Protein AF-A0A0C2ZK99-F1 (afdb_monomer)

Sequence (126 aa):
MKLIVGLLLASLLYANDFYYEYGQKVEVSQSINKRSKDNSVEYYQKQDGNLVGIKKDEILTQCNVGVDCAKVLAKYDFASISKLSTTIFLVKLTPTQDVFNFSQILYNDSDIAFAHPNFVKERKGR

pLDDT: mean 87.47, std 14.31, range [46.44, 98.31]

Secondary structure (DSSP, 8-state):
--SSTTTSSGGG--PPEEEEETTEEEEEEE-TT---SSTTEEEEEETTS-EEEEEEEEEEEEEPTT--HHHHHTTS--SEEEE-SSSEEEEE--TT--HHHHHHHHHTSTTEEEEEEEE-------

Solvent-accessible surface area (backbone atoms only — not comparable to full-atom values): 7417 Å² total; per-residue (Å²): 142,83,75,72,74,66,66,71,60,62,77,72,66,75,76,64,51,46,41,48,57,97,87,37,82,45,52,32,44,80,37,89,89,51,80,56,95,49,88,59,39,46,34,28,31,35,85,89,65,51,77,47,38,30,34,56,44,30,33,38,35,26,39,36,92,93,52,65,49,68,68,60,56,65,76,50,89,54,70,42,78,44,79,77,51,99,55,36,32,41,36,28,49,37,98,88,52,54,42,42,63,51,18,45,57,45,41,68,35,89,60,31,68,42,21,25,57,32,66,58,79,79,79,79,79,129

Structure (mmCIF, N/CA/C/O backbone):
data_AF-A0A0C2ZK99-F1
#
_entry.id   AF-A0A0C2ZK99-F1
#
loop_
_atom_site.group_PDB
_atom_site.id
_atom_site.type_symbol
_atom_site.label_atom_id
_atom_site.label_alt_id
_atom_site.label_comp_id
_atom_site.label_asym_id
_atom_site.label_entity_id
_atom_site.label_seq_id
_atom_site.pdbx_PDB_ins_code
_atom_site.Cartn_x
_atom_site.Cartn_y
_atom_site.Cartn_z
_atom_site.occupancy
_atom_site.B_iso_or_equiv
_atom_site.auth_seq_id
_atom_site.auth_comp_id
_atom_site.auth_asym_id
_atom_site.auth_atom_id
_atom_site.pdbx_PDB_model_num
ATOM 1 N N . MET A 1 1 ? -41.508 21.422 -11.467 1.00 47.47 1 MET A N 1
ATOM 2 C CA . MET A 1 1 ? -41.112 20.267 -10.622 1.00 47.47 1 MET A CA 1
ATOM 3 C C . MET A 1 1 ? -40.113 19.337 -11.336 1.00 47.47 1 MET A C 1
ATOM 5 O O . MET A 1 1 ? -40.375 18.153 -11.468 1.00 47.47 1 MET A O 1
ATOM 9 N N . LYS A 1 2 ? -38.959 19.833 -11.815 1.00 52.41 2 LYS A N 1
ATOM 10 C CA . LYS A 1 2 ? -37.924 18.982 -12.459 1.00 52.41 2 LYS A CA 1
ATOM 11 C C . LYS A 1 2 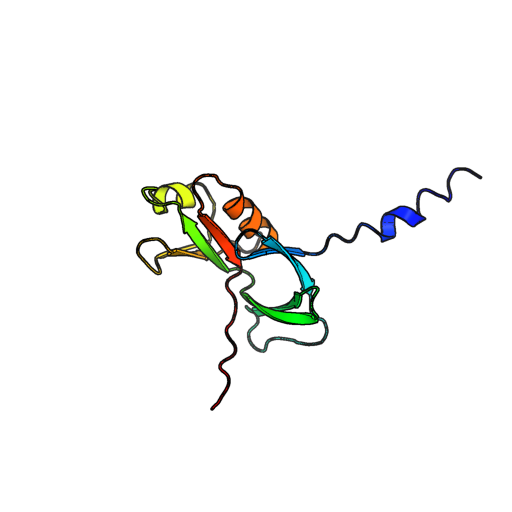? -36.519 19.101 -11.839 1.00 52.41 2 LYS A C 1
ATOM 13 O O . LYS A 1 2 ? -35.607 18.433 -12.294 1.00 52.41 2 LYS A O 1
ATOM 18 N N . LEU A 1 3 ? -36.352 19.901 -10.781 1.00 52.47 3 LEU A N 1
ATOM 19 C CA . LEU A 1 3 ? -35.047 20.198 -10.163 1.00 52.47 3 LEU A CA 1
ATOM 20 C C . LEU A 1 3 ? -34.805 19.512 -8.806 1.00 52.47 3 LEU A C 1
ATOM 22 O O . LEU A 1 3 ? -33.702 19.581 -8.285 1.00 52.47 3 LEU A O 1
ATOM 26 N N . ILE A 1 4 ? -35.802 18.821 -8.242 1.00 57.34 4 ILE A N 1
ATOM 27 C CA . ILE A 1 4 ? -35.704 18.229 -6.891 1.00 57.34 4 ILE A CA 1
ATOM 28 C C . ILE A 1 4 ? -35.147 16.790 -6.926 1.00 57.34 4 ILE A C 1
ATOM 30 O O . ILE A 1 4 ? -34.566 16.327 -5.951 1.00 57.34 4 ILE A O 1
ATOM 34 N N . VAL A 1 5 ? -35.236 16.094 -8.066 1.00 57.09 5 VAL A N 1
ATOM 35 C CA . VAL A 1 5 ? -34.796 14.687 -8.192 1.00 57.09 5 VAL A CA 1
ATOM 36 C C . VAL A 1 5 ? -33.265 14.546 -8.282 1.00 57.09 5 VAL A C 1
ATOM 38 O O . VAL A 1 5 ? -32.731 13.496 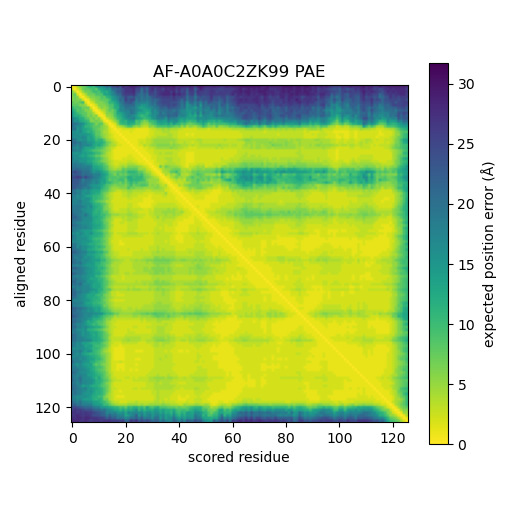-7.945 1.00 57.09 5 VAL A O 1
ATOM 41 N N . GLY A 1 6 ? -32.533 15.602 -8.660 1.00 55.16 6 GLY A N 1
ATOM 42 C CA . GLY A 1 6 ? -31.067 15.554 -8.772 1.00 55.16 6 GLY A CA 1
ATOM 43 C C . GLY A 1 6 ? -30.318 15.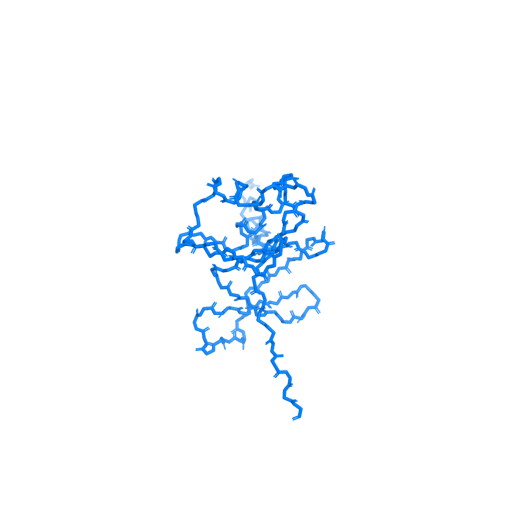557 -7.433 1.00 55.16 6 GLY A C 1
ATOM 44 O O . GLY A 1 6 ? -29.220 15.018 -7.352 1.00 55.16 6 GLY A O 1
ATOM 45 N N . LEU A 1 7 ? -30.902 16.120 -6.368 1.00 56.41 7 LEU A N 1
ATOM 46 C CA . LEU A 1 7 ? -30.203 16.310 -5.088 1.00 56.41 7 LEU A CA 1
ATOM 47 C C . LEU A 1 7 ? -30.195 15.047 -4.202 1.00 56.41 7 LEU A C 1
ATOM 49 O O . LEU A 1 7 ? -29.321 14.898 -3.355 1.00 56.41 7 LEU A O 1
ATOM 53 N N . LEU A 1 8 ? -31.135 14.119 -4.417 1.00 58.53 8 LEU A N 1
ATOM 54 C CA . LEU A 1 8 ? -31.273 12.878 -3.635 1.00 58.53 8 LEU A CA 1
ATOM 55 C C . LEU A 1 8 ? -30.327 11.748 -4.079 1.00 58.53 8 LEU A C 1
ATOM 57 O O . LEU A 1 8 ? -30.140 10.793 -3.336 1.00 58.53 8 LEU A O 1
ATOM 61 N N . LEU A 1 9 ? -29.719 11.849 -5.265 1.00 58.62 9 LEU A N 1
ATOM 62 C CA . LEU A 1 9 ? -28.754 10.862 -5.772 1.00 58.62 9 LEU A CA 1
ATOM 63 C C . LEU A 1 9 ? -27.314 11.133 -5.306 1.00 58.62 9 LEU A C 1
ATOM 65 O O . LEU A 1 9 ? -26.487 10.226 -5.323 1.00 58.62 9 LEU A O 1
ATOM 69 N N . ALA A 1 10 ? -27.009 12.356 -4.863 1.00 59.38 10 ALA A N 1
ATOM 70 C CA . ALA A 1 10 ? -25.659 12.734 -4.441 1.00 59.38 10 ALA A CA 1
ATOM 71 C C . ALA A 1 10 ? -25.241 12.094 -3.104 1.00 59.38 10 ALA A C 1
ATOM 73 O O . ALA A 1 10 ? -24.056 11.864 -2.880 1.00 59.38 10 ALA A O 1
ATOM 74 N N . SER A 1 11 ? -26.195 11.759 -2.230 1.00 56.03 11 SER A N 1
ATOM 75 C CA . SER A 1 11 ? -25.917 11.149 -0.922 1.00 56.03 11 SER A CA 1
ATOM 76 C C . SER A 1 11 ? -25.532 9.667 -0.990 1.00 56.03 11 SER A C 1
ATOM 78 O O . SER A 1 11 ? -25.069 9.123 0.007 1.00 56.03 11 SER A O 1
ATOM 80 N N . LEU A 1 12 ? -25.689 9.013 -2.147 1.00 56.28 12 LEU A N 1
ATOM 81 C CA . LEU A 1 12 ? -25.288 7.616 -2.364 1.00 56.28 12 LEU A CA 1
ATOM 82 C C . LEU A 1 12 ? -23.869 7.473 -2.938 1.00 56.28 12 LEU A C 1
ATOM 84 O O . LEU A 1 12 ? -23.403 6.356 -3.129 1.00 56.28 12 LEU A O 1
ATOM 88 N N . LEU A 1 13 ? -23.170 8.580 -3.210 1.00 55.44 13 LEU A N 1
ATOM 89 C CA . LEU A 1 13 ? -21.837 8.575 -3.825 1.00 55.44 13 LEU A CA 1
ATOM 90 C C . LEU A 1 13 ? -20.680 8.519 -2.815 1.00 55.44 13 LEU A C 1
ATOM 92 O O . LEU A 1 13 ? -19.545 8.824 -3.179 1.00 55.44 13 LEU A O 1
ATOM 96 N N . TYR A 1 14 ? -20.924 8.132 -1.560 1.00 59.22 14 TYR A N 1
ATOM 97 C CA . TYR A 1 14 ? -19.823 7.874 -0.631 1.00 59.22 14 TYR A CA 1
ATOM 98 C C . TYR A 1 14 ? -19.087 6.606 -1.068 1.00 59.22 14 TYR A C 1
ATOM 100 O O . TYR A 1 14 ? -19.502 5.488 -0.769 1.00 59.22 14 TYR A O 1
ATOM 108 N N . ALA A 1 15 ? -18.010 6.797 -1.827 1.00 68.12 15 ALA A N 1
ATOM 109 C CA . ALA A 1 15 ? -17.086 5.733 -2.165 1.00 68.12 15 ALA A CA 1
ATOM 110 C C . ALA A 1 15 ? -16.379 5.294 -0.880 1.00 68.12 15 ALA A C 1
ATOM 112 O O . ALA A 1 15 ? -15.695 6.091 -0.240 1.00 68.12 15 ALA A O 1
ATOM 113 N N . ASN A 1 16 ? -16.578 4.035 -0.497 1.00 83.81 16 ASN A N 1
ATOM 114 C CA . ASN A 1 16 ? -15.766 3.418 0.540 1.00 83.81 16 ASN A CA 1
ATOM 115 C C . ASN A 1 16 ? -14.331 3.269 0.028 1.00 83.81 16 ASN A C 1
ATOM 117 O O . ASN A 1 16 ? -14.115 2.969 -1.153 1.00 83.81 16 ASN A O 1
ATOM 121 N N . ASP A 1 17 ? -13.370 3.410 0.934 1.00 94.12 17 ASP A N 1
ATOM 122 C CA . ASP A 1 17 ? -11.994 3.029 0.659 1.00 94.12 17 ASP A CA 1
ATOM 123 C C . ASP A 1 17 ? -11.919 1.527 0.373 1.00 94.12 17 ASP A C 1
ATOM 125 O O . ASP A 1 17 ? -12.746 0.732 0.833 1.00 94.12 17 ASP A O 1
ATOM 129 N N . PHE A 1 18 ? -10.934 1.107 -0.417 1.00 95.50 18 PHE A N 1
ATOM 130 C CA . PHE A 1 18 ? -10.753 -0.307 -0.718 1.00 95.50 18 PHE A CA 1
ATOM 131 C C . PHE A 1 18 ? -9.319 -0.653 -1.096 1.00 95.50 18 PHE A C 1
ATOM 133 O O . PHE A 1 18 ? -8.529 0.188 -1.529 1.00 95.50 18 PHE A O 1
ATOM 140 N N . TYR A 1 19 ? -9.011 -1.937 -0.968 1.00 95.62 19 TYR A N 1
ATOM 141 C CA . TYR A 1 19 ? -7.766 -2.549 -1.418 1.00 95.62 19 TYR A CA 1
ATOM 142 C C . TYR A 1 19 ? -8.050 -3.932 -2.020 1.00 95.62 19 TYR A C 1
ATOM 144 O O . TYR A 1 19 ? -9.191 -4.398 -1.997 1.00 95.62 19 TYR A O 1
ATOM 152 N N . TYR A 1 20 ? -7.025 -4.593 -2.560 1.00 94.75 20 TYR A N 1
ATOM 153 C CA . TYR A 1 20 ? -7.141 -5.961 -3.064 1.00 94.75 20 TYR A CA 1
ATOM 154 C C . TYR A 1 20 ? -6.478 -6.963 -2.118 1.00 94.75 20 TYR A C 1
ATOM 156 O O . TYR A 1 20 ? -5.311 -6.823 -1.756 1.00 94.75 20 TYR A O 1
ATOM 164 N N . GLU A 1 21 ? -7.217 -8.002 -1.738 1.00 90.19 21 GLU A N 1
ATOM 165 C CA . GLU A 1 21 ? -6.733 -9.129 -0.942 1.00 90.19 21 GLU A CA 1
ATOM 166 C C . GLU A 1 21 ? -6.937 -10.409 -1.751 1.00 90.19 21 GLU A C 1
ATOM 168 O O . GLU A 1 21 ? -8.063 -10.734 -2.120 1.00 90.19 21 GLU A O 1
ATOM 173 N N . TYR A 1 22 ? -5.856 -11.123 -2.079 1.00 89.06 22 TYR A N 1
ATOM 174 C CA . TYR A 1 22 ? -5.920 -12.342 -2.905 1.00 89.06 22 TYR A CA 1
ATOM 175 C C . TYR A 1 22 ? -6.704 -12.157 -4.222 1.00 89.06 22 TYR A C 1
ATOM 177 O O . TYR A 1 22 ? -7.476 -13.023 -4.631 1.00 89.06 22 TYR A O 1
ATOM 185 N N . GLY A 1 23 ? -6.531 -10.999 -4.869 1.00 89.50 23 GLY A N 1
ATOM 186 C CA . GLY A 1 23 ? -7.213 -10.642 -6.117 1.00 89.50 23 GLY A CA 1
ATOM 187 C C . GLY A 1 23 ? -8.667 -10.185 -5.958 1.00 89.50 23 GLY A C 1
ATOM 188 O O . GLY A 1 23 ? -9.314 -9.854 -6.948 1.00 89.50 23 GLY A O 1
ATOM 189 N N . GLN A 1 24 ? -9.193 -10.138 -4.733 1.00 93.38 24 GLN A N 1
ATOM 190 C CA . GLN A 1 24 ? -10.560 -9.705 -4.454 1.00 93.38 24 GLN A CA 1
ATOM 191 C C . GLN A 1 24 ? -10.573 -8.287 -3.896 1.00 93.38 24 GLN A C 1
ATOM 193 O O . GLN A 1 24 ? -9.790 -7.957 -3.006 1.00 93.38 24 GLN A O 1
ATOM 198 N N . LYS A 1 25 ? -11.482 -7.450 -4.404 1.00 94.88 25 LYS A N 1
ATOM 199 C CA . LYS A 1 25 ? -11.718 -6.110 -3.864 1.00 94.88 25 LYS A CA 1
ATOM 200 C C . LYS A 1 25 ? -12.321 -6.232 -2.462 1.00 94.88 25 LYS A C 1
ATOM 202 O O . LYS A 1 25 ? -13.376 -6.839 -2.298 1.00 94.88 25 LYS A O 1
ATOM 207 N N . VAL A 1 26 ? -11.677 -5.616 -1.478 1.00 94.50 26 VAL A N 1
ATOM 208 C CA . VAL A 1 26 ? -12.153 -5.524 -0.096 1.00 94.50 26 VAL A CA 1
ATOM 209 C C . VAL A 1 26 ? -12.464 -4.069 0.205 1.00 94.50 26 VAL A C 1
ATOM 211 O O . VAL A 1 26 ? -11.557 -3.244 0.308 1.00 94.50 26 VAL A O 1
ATOM 214 N N . GLU A 1 27 ? -13.750 -3.754 0.337 1.00 95.25 27 GLU A N 1
ATOM 215 C CA . GLU A 1 27 ? -14.187 -2.427 0.771 1.00 95.25 27 GLU A CA 1
ATOM 216 C C . GLU A 1 27 ? -14.099 -2.298 2.285 1.00 95.25 27 GLU A C 1
ATOM 218 O O . GLU A 1 27 ? -14.405 -3.232 3.038 1.00 95.25 27 GLU A O 1
ATOM 223 N N . VAL A 1 28 ? -13.695 -1.112 2.715 1.00 94.00 28 VAL A N 1
ATOM 224 C CA . VAL A 1 28 ? -13.498 -0.776 4.108 1.00 94.00 28 VAL A CA 1
ATOM 225 C C . VAL A 1 28 ? -14.018 0.619 4.420 1.00 94.00 28 VAL A C 1
ATOM 227 O O . VAL A 1 28 ? -14.027 1.514 3.581 1.00 94.00 28 VAL A O 1
ATOM 230 N N . SER A 1 29 ? -14.438 0.809 5.664 1.00 93.19 29 SER A N 1
ATOM 231 C CA . SER A 1 29 ? -14.821 2.114 6.194 1.00 93.19 29 SER A CA 1
ATOM 232 C C . SER A 1 29 ? -14.040 2.411 7.465 1.00 93.19 29 SER A C 1
ATOM 234 O O . SER A 1 29 ? -13.733 1.510 8.253 1.00 93.19 29 SER A O 1
ATOM 236 N N . GLN A 1 30 ? -13.664 3.674 7.662 1.00 90.31 30 GLN A N 1
ATOM 237 C CA . GLN A 1 30 ? -12.884 4.061 8.831 1.00 90.31 30 GLN A CA 1
ATOM 238 C C . GLN A 1 30 ? -13.671 3.767 10.116 1.00 90.31 30 GLN A C 1
ATOM 240 O O . GLN A 1 30 ? -14.825 4.169 10.278 1.00 90.31 30 GLN A O 1
ATOM 245 N N . SER A 1 31 ? -13.045 3.061 11.056 1.00 87.50 31 SER A N 1
ATOM 246 C CA . SER A 1 31 ? -13.693 2.695 12.309 1.00 87.50 31 SER A CA 1
ATOM 247 C C . SER A 1 31 ? -13.676 3.866 13.286 1.00 87.50 31 SER A C 1
ATOM 249 O O . SER A 1 31 ? -12.642 4.221 13.848 1.00 87.50 31 SER A O 1
ATOM 251 N N . ILE A 1 32 ? -14.851 4.423 13.567 1.00 82.62 32 ILE A N 1
ATOM 252 C CA . ILE A 1 32 ? -15.020 5.474 14.582 1.00 82.62 32 ILE A CA 1
ATOM 253 C C . ILE A 1 32 ? -14.805 4.968 16.019 1.00 82.62 32 ILE A C 1
ATOM 255 O O . ILE A 1 32 ? -14.471 5.748 16.911 1.00 82.62 32 ILE A O 1
ATOM 259 N N . ASN A 1 33 ? -14.966 3.661 16.243 1.00 79.12 33 ASN A N 1
ATOM 260 C CA . ASN A 1 33 ? -15.018 3.062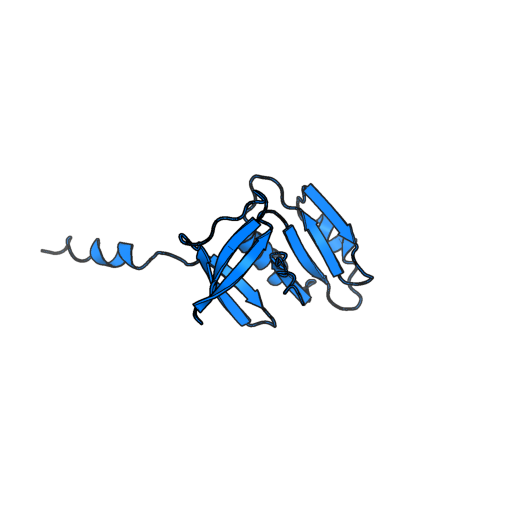 17.579 1.00 79.12 33 ASN A CA 1
ATOM 261 C C . ASN A 1 33 ? -13.656 2.587 18.099 1.00 79.12 33 ASN A C 1
ATOM 263 O O . ASN A 1 33 ? -13.534 2.276 19.284 1.00 79.12 33 ASN A O 1
ATOM 267 N N . LYS A 1 34 ? -12.622 2.527 17.249 1.00 80.75 34 LYS A N 1
ATOM 268 C CA . LYS A 1 34 ? -11.280 2.115 17.667 1.00 80.75 34 LYS A CA 1
ATOM 269 C C . LYS A 1 34 ? -10.231 3.107 17.206 1.00 80.75 34 LYS A C 1
ATOM 271 O O . LYS A 1 34 ? -9.981 3.276 16.019 1.00 80.75 34 LYS A O 1
ATOM 276 N N . ARG A 1 35 ? -9.557 3.714 18.180 1.00 76.50 35 ARG A N 1
ATOM 277 C CA . ARG A 1 35 ? -8.392 4.566 17.947 1.00 76.50 35 ARG A CA 1
ATOM 278 C C . ARG A 1 35 ? -7.129 3.809 18.316 1.00 76.50 35 ARG A C 1
ATOM 280 O O . ARG A 1 35 ? -7.073 3.143 19.350 1.00 76.50 35 ARG A O 1
ATOM 287 N N . SER A 1 36 ? -6.118 3.910 17.465 1.00 81.31 36 SER A N 1
ATOM 288 C CA . SER A 1 36 ? -4.793 3.404 17.789 1.00 81.31 36 SER A CA 1
ATOM 289 C C . SER A 1 36 ? -4.111 4.304 18.820 1.00 81.31 36 SER A C 1
ATOM 291 O O . SER A 1 36 ? -4.307 5.517 18.815 1.00 81.31 36 SER A O 1
ATOM 293 N N . LYS A 1 37 ? -3.284 3.713 19.691 1.00 82.12 37 LYS A N 1
ATOM 294 C CA . LYS A 1 37 ? -2.309 4.467 20.502 1.00 82.12 37 LYS A CA 1
ATOM 295 C C . LYS A 1 37 ? -1.103 4.915 19.669 1.00 82.12 37 LYS A C 1
ATOM 297 O O . LYS A 1 37 ? -0.418 5.859 20.036 1.00 82.12 37 LYS A O 1
ATOM 302 N N . ASP A 1 38 ? -0.843 4.204 18.576 1.00 84.62 38 ASP A N 1
ATOM 303 C CA . ASP A 1 38 ? 0.171 4.522 17.579 1.00 84.62 38 ASP A CA 1
ATOM 304 C C . ASP A 1 38 ? -0.480 5.331 16.450 1.00 84.62 38 ASP A C 1
ATOM 306 O O . ASP A 1 38 ? -1.305 4.799 15.704 1.00 84.62 38 ASP A O 1
ATOM 310 N N . ASN A 1 39 ? -0.089 6.600 16.317 1.00 85.88 39 ASN A N 1
ATOM 311 C CA . ASN A 1 39 ? -0.625 7.527 15.318 1.00 85.88 39 ASN A CA 1
ATOM 312 C C . ASN A 1 39 ? -0.325 7.126 13.868 1.00 85.88 39 ASN A C 1
ATOM 314 O O . ASN A 1 39 ? -0.924 7.701 12.963 1.00 85.88 39 ASN A O 1
ATOM 318 N N . SER A 1 40 ? 0.572 6.165 13.633 1.00 90.38 40 SER A N 1
ATOM 319 C CA . SER A 1 40 ? 0.819 5.610 12.298 1.00 90.38 40 SER A CA 1
ATOM 320 C C . SER A 1 40 ? -0.190 4.533 11.896 1.00 90.38 40 SER A C 1
ATOM 322 O O . SER A 1 40 ? -0.136 4.053 10.770 1.00 90.38 40 SER A O 1
ATOM 324 N N . VAL A 1 41 ? -1.114 4.151 12.786 1.00 93.06 41 VAL A N 1
ATOM 325 C CA . VAL A 1 41 ? -2.103 3.097 12.538 1.00 93.06 41 VAL A CA 1
ATOM 326 C C . VAL A 1 41 ? -3.515 3.662 12.578 1.00 93.06 41 VAL A C 1
ATOM 328 O O . VAL A 1 41 ? -3.901 4.356 13.520 1.00 93.06 41 VAL A O 1
ATOM 331 N N . GLU A 1 42 ? -4.312 3.290 11.588 1.00 93.19 42 GLU A N 1
ATOM 332 C CA . GLU A 1 42 ? -5.756 3.499 11.561 1.00 93.19 42 GLU A CA 1
ATOM 333 C C . GLU A 1 42 ? -6.492 2.168 11.516 1.00 93.19 42 GLU A C 1
ATOM 335 O O . GLU A 1 42 ? -5.992 1.178 10.984 1.00 93.19 42 GLU A O 1
ATOM 340 N N . TYR A 1 43 ? -7.684 2.144 12.106 1.00 93.62 43 TYR A N 1
ATOM 341 C CA . TYR A 1 43 ? -8.540 0.971 12.088 1.00 93.62 43 TYR A CA 1
ATOM 342 C C . TYR A 1 43 ? -9.694 1.184 11.131 1.00 93.62 43 TYR A C 1
ATOM 344 O O . TYR A 1 43 ? -10.345 2.227 11.140 1.00 93.62 43 TYR A O 1
ATOM 352 N N . TYR A 1 44 ? -9.969 0.143 10.366 1.00 93.31 44 TYR A N 1
ATOM 353 C CA . TYR A 1 44 ? -11.027 0.096 9.383 1.00 93.31 44 TYR A CA 1
ATOM 354 C C . TYR A 1 44 ? -11.890 -1.137 9.622 1.00 93.31 44 TYR A C 1
ATOM 356 O O . TYR A 1 44 ? -11.412 -2.156 10.125 1.00 93.31 44 TYR A O 1
ATOM 364 N N . GLN A 1 45 ? -13.167 -1.043 9.278 1.00 93.19 45 GLN A N 1
ATOM 365 C CA . GLN A 1 45 ? -14.101 -2.155 9.316 1.00 93.19 45 GLN A CA 1
ATOM 366 C C . GLN A 1 45 ? -14.357 -2.652 7.894 1.00 93.19 45 GLN A C 1
ATOM 368 O O . GLN A 1 45 ? -14.675 -1.865 7.004 1.00 93.19 45 GLN A O 1
ATOM 373 N N . LYS A 1 46 ? -14.192 -3.958 7.688 1.00 92.00 46 LYS A N 1
ATOM 374 C CA . LYS A 1 46 ? -14.547 -4.659 6.452 1.00 92.00 46 LYS A CA 1
ATOM 375 C C . LYS A 1 46 ? -16.064 -4.847 6.361 1.00 92.00 46 LYS A C 1
ATOM 377 O O . LYS A 1 46 ? -16.769 -4.786 7.370 1.00 92.00 46 LYS A O 1
ATOM 382 N N . GLN A 1 47 ? -16.560 -5.153 5.162 1.00 89.50 47 GLN A N 1
ATOM 383 C CA . GLN A 1 47 ? -17.984 -5.442 4.928 1.00 89.50 47 GLN A CA 1
ATOM 384 C C . GLN A 1 47 ? -18.530 -6.616 5.763 1.00 89.50 47 GLN A C 1
ATOM 386 O O . GLN A 1 47 ? -19.698 -6.610 6.138 1.00 89.50 47 GLN A O 1
ATOM 391 N N . ASP A 1 48 ? -17.694 -7.602 6.093 1.00 88.38 48 ASP A N 1
ATOM 392 C CA . ASP A 1 48 ? -18.052 -8.741 6.953 1.00 88.38 48 ASP A CA 1
ATOM 393 C C . ASP A 1 48 ? -18.087 -8.388 8.457 1.00 88.38 48 ASP A C 1
ATOM 395 O O . ASP A 1 48 ? -18.330 -9.248 9.304 1.00 88.38 48 ASP A O 1
ATOM 399 N N . GLY A 1 49 ? -17.835 -7.122 8.800 1.00 87.69 49 GLY A N 1
ATOM 400 C CA . GLY A 1 49 ? -17.784 -6.613 10.164 1.00 87.69 49 GLY A CA 1
ATOM 401 C C . GLY A 1 49 ? -16.426 -6.780 10.848 1.00 87.69 49 GLY A C 1
ATOM 402 O O . GLY A 1 49 ? -16.244 -6.221 11.934 1.00 87.69 49 GLY A O 1
ATOM 403 N N . ASN A 1 50 ? -15.462 -7.479 10.236 1.00 89.94 50 ASN A N 1
ATOM 404 C CA . ASN A 1 50 ? -14.135 -7.670 10.810 1.00 89.94 50 ASN A CA 1
ATOM 405 C C . ASN A 1 50 ? -13.339 -6.365 10.826 1.00 89.94 50 ASN A C 1
ATOM 407 O O . ASN A 1 50 ? -13.366 -5.568 9.889 1.00 89.94 50 ASN A O 1
ATOM 411 N N . LEU A 1 51 ? -12.581 -6.169 11.901 1.00 91.25 51 LEU A N 1
ATOM 412 C CA . LEU A 1 51 ? -11.742 -4.995 12.068 1.00 91.25 51 LEU A CA 1
ATOM 413 C C . LEU A 1 51 ? -10.314 -5.269 11.595 1.00 91.25 51 LEU A C 1
ATOM 415 O O . LEU A 1 51 ? -9.720 -6.285 11.955 1.00 91.25 51 LEU A O 1
ATOM 419 N N . VAL A 1 52 ? -9.741 -4.328 10.853 1.00 91.50 52 VAL A N 1
ATOM 420 C CA . VAL A 1 52 ? -8.365 -4.389 10.363 1.00 91.50 52 VAL A CA 1
ATOM 421 C C . VAL A 1 52 ? -7.610 -3.118 10.742 1.00 91.50 52 VAL A C 1
ATOM 423 O O . VAL A 1 52 ? -8.119 -2.012 10.588 1.00 91.50 52 VAL A O 1
ATOM 426 N N . GLY A 1 53 ? -6.403 -3.275 11.288 1.00 93.62 53 GLY A N 1
ATOM 427 C CA . GLY A 1 53 ? -5.480 -2.168 11.534 1.00 93.62 53 GLY A CA 1
ATOM 428 C C . GLY A 1 53 ? -4.511 -2.025 10.367 1.00 93.62 53 GLY A C 1
ATOM 429 O O . GLY A 1 53 ? -3.932 -3.021 9.938 1.00 93.62 53 GLY A O 1
ATOM 430 N N . ILE A 1 54 ? -4.323 -0.809 9.869 1.00 94.88 54 ILE A N 1
ATOM 431 C CA . ILE A 1 54 ? -3.501 -0.493 8.697 1.00 94.88 54 ILE A CA 1
ATOM 432 C C . ILE A 1 54 ? -2.498 0.600 9.060 1.00 94.88 54 ILE A C 1
ATOM 434 O O . ILE A 1 54 ? -2.856 1.575 9.722 1.00 94.88 54 ILE A O 1
ATOM 438 N N . LYS A 1 55 ? -1.247 0.450 8.614 1.00 95.75 55 LYS A N 1
ATOM 439 C CA . LYS A 1 55 ? -0.261 1.535 8.621 1.00 95.75 55 LYS A CA 1
ATOM 440 C C . LYS A 1 55 ? -0.606 2.556 7.536 1.00 95.75 55 LYS A C 1
ATOM 442 O O . LYS A 1 55 ? -0.731 2.194 6.370 1.00 95.75 55 LYS A O 1
ATOM 447 N N . LYS A 1 56 ? -0.766 3.821 7.930 1.00 94.12 56 LYS A N 1
ATOM 448 C CA . LYS A 1 56 ? -1.283 4.904 7.070 1.00 94.12 56 LYS A CA 1
ATOM 449 C C . LYS A 1 56 ? -0.419 5.206 5.852 1.00 94.12 56 LYS A C 1
ATOM 451 O O . LYS A 1 56 ? -0.914 5.769 4.889 1.00 94.12 56 LYS A O 1
ATOM 456 N N . ASP A 1 57 ? 0.867 4.899 5.930 1.00 97.00 57 ASP A N 1
ATOM 457 C CA . ASP A 1 57 ? 1.878 5.296 4.958 1.00 97.00 57 ASP A CA 1
ATOM 458 C C . ASP A 1 57 ? 2.692 4.105 4.444 1.00 97.00 57 ASP A C 1
ATOM 460 O O . ASP A 1 57 ? 3.757 4.300 3.870 1.00 97.00 57 ASP A O 1
ATOM 464 N N . GLU A 1 58 ? 2.224 2.869 4.630 1.00 98.06 58 GLU A N 1
ATOM 465 C CA . GLU A 1 58 ? 2.982 1.677 4.249 1.00 98.06 58 GLU A CA 1
ATOM 466 C C . GLU A 1 58 ? 2.157 0.710 3.400 1.00 98.06 58 GLU A C 1
ATOM 468 O O . GLU A 1 58 ? 1.037 0.333 3.754 1.00 98.06 58 GLU A O 1
ATOM 473 N N . ILE A 1 59 ? 2.759 0.242 2.307 1.00 98.25 59 ILE A N 1
ATOM 474 C CA . ILE A 1 59 ? 2.194 -0.777 1.418 1.00 98.25 59 ILE A CA 1
ATOM 475 C C . ILE A 1 59 ? 3.165 -1.949 1.333 1.00 98.25 59 ILE A C 1
ATOM 477 O O . ILE A 1 59 ? 4.367 -1.776 1.121 1.00 98.25 59 ILE A O 1
ATOM 481 N N . LEU A 1 60 ? 2.623 -3.157 1.459 1.00 97.44 60 LEU A N 1
ATOM 482 C CA . LEU A 1 60 ? 3.322 -4.381 1.099 1.00 97.44 60 LEU A CA 1
ATOM 483 C C . LEU A 1 60 ? 3.031 -4.705 -0.357 1.00 97.44 60 LEU A C 1
ATOM 485 O O . LEU A 1 60 ? 1.874 -4.762 -0.771 1.00 97.44 60 LEU A O 1
ATOM 489 N N . THR A 1 61 ? 4.092 -4.927 -1.121 1.00 97.56 61 THR A N 1
ATOM 490 C CA . THR A 1 61 ? 4.002 -5.212 -2.549 1.00 97.56 61 THR A CA 1
ATOM 491 C C . THR A 1 61 ? 4.957 -6.323 -2.952 1.00 97.56 61 THR A C 1
ATOM 493 O O . THR A 1 61 ? 6.025 -6.503 -2.357 1.00 97.56 61 THR A O 1
ATOM 496 N N . GLN A 1 62 ? 4.564 -7.078 -3.968 1.00 96.81 62 GLN A N 1
ATOM 497 C CA . GLN A 1 62 ? 5.387 -8.099 -4.591 1.00 96.81 62 GLN A CA 1
ATOM 498 C C . GLN A 1 62 ? 5.284 -7.984 -6.103 1.00 96.81 62 GLN A C 1
ATOM 500 O O . GLN A 1 62 ? 4.185 -7.924 -6.644 1.00 96.81 62 GLN A O 1
ATOM 505 N N . CYS A 1 63 ? 6.425 -8.037 -6.783 1.00 95.44 63 CYS A N 1
ATOM 506 C CA . CYS A 1 63 ? 6.465 -8.111 -8.238 1.00 95.44 63 CYS A CA 1
ATOM 507 C C . CYS A 1 63 ? 6.270 -9.544 -8.756 1.00 95.44 63 CYS A C 1
ATOM 509 O O . CYS A 1 63 ? 6.514 -10.527 -8.044 1.00 95.44 63 CYS A O 1
ATOM 511 N N . ASN A 1 64 ? 5.860 -9.657 -10.018 1.00 95.38 64 ASN A N 1
ATOM 512 C CA . ASN A 1 64 ? 5.776 -10.927 -10.731 1.00 95.38 64 ASN A CA 1
ATOM 513 C C . ASN A 1 64 ? 7.147 -11.620 -10.823 1.00 95.38 64 ASN A C 1
ATOM 515 O O . ASN A 1 64 ? 8.208 -10.994 -10.758 1.00 95.38 64 ASN A O 1
ATOM 519 N N . VAL A 1 65 ? 7.143 -12.948 -10.951 1.00 93.75 65 VAL A N 1
ATOM 520 C CA . VAL A 1 65 ? 8.384 -13.735 -11.020 1.00 93.75 65 VAL A CA 1
ATOM 521 C C . VAL A 1 65 ? 9.212 -13.307 -12.235 1.00 93.75 65 VAL A C 1
ATOM 523 O O . VAL A 1 65 ? 8.693 -13.212 -13.342 1.00 93.75 65 VAL A O 1
ATOM 526 N N . GLY A 1 66 ? 10.510 -13.066 -12.027 1.00 92.12 66 GLY A N 1
ATOM 527 C CA . GLY A 1 66 ? 11.438 -12.639 -13.082 1.00 92.12 66 GLY A CA 1
ATOM 528 C C . GLY A 1 66 ? 11.456 -11.130 -13.352 1.00 92.12 66 GLY A C 1
ATOM 529 O O . GLY A 1 66 ? 12.304 -10.670 -14.113 1.00 92.12 66 GLY A O 1
ATOM 530 N N . VAL A 1 67 ? 10.582 -10.354 -12.707 1.00 94.38 67 VAL A N 1
ATOM 531 C CA . VAL A 1 67 ? 10.574 -8.890 -12.794 1.00 94.38 67 VAL A CA 1
ATOM 532 C C . VAL A 1 67 ? 11.607 -8.287 -11.839 1.00 94.38 67 VAL A C 1
ATOM 534 O O . VAL A 1 67 ? 11.683 -8.651 -10.662 1.00 94.38 67 VAL A O 1
ATOM 537 N N . ASP A 1 68 ? 12.375 -7.307 -12.324 1.00 93.25 68 ASP A N 1
ATOM 538 C CA . ASP A 1 68 ? 13.234 -6.475 -11.476 1.00 93.25 68 ASP A CA 1
ATOM 539 C C . ASP A 1 68 ? 12.387 -5.466 -10.689 1.00 93.25 68 ASP A C 1
ATOM 541 O O . ASP A 1 68 ? 12.080 -4.362 -11.147 1.00 93.25 68 ASP A O 1
ATOM 545 N N . CYS A 1 69 ? 12.009 -5.868 -9.478 1.00 92.69 69 CYS A N 1
ATOM 546 C CA . CYS A 1 69 ? 11.101 -5.091 -8.649 1.00 92.69 69 CYS A CA 1
ATOM 547 C C . CYS A 1 69 ? 11.668 -3.726 -8.238 1.00 92.69 69 CYS A C 1
ATOM 549 O O . CYS A 1 69 ? 10.918 -2.761 -8.125 1.00 92.69 69 CYS A O 1
ATOM 551 N N . ALA A 1 70 ? 12.991 -3.601 -8.075 1.00 90.75 70 ALA A N 1
ATOM 552 C CA . ALA A 1 70 ? 13.600 -2.319 -7.729 1.00 90.75 70 ALA A CA 1
ATOM 553 C C . ALA A 1 70 ? 13.406 -1.298 -8.859 1.00 90.75 70 ALA A C 1
ATOM 555 O O . ALA A 1 70 ? 13.044 -0.151 -8.603 1.00 90.75 70 ALA A O 1
ATOM 556 N N . LYS A 1 71 ? 13.569 -1.735 -10.114 1.00 93.50 71 LYS A N 1
ATOM 557 C CA . LYS A 1 71 ? 13.334 -0.896 -11.295 1.00 93.50 71 LYS A CA 1
ATOM 558 C C . LYS A 1 71 ? 11.862 -0.516 -11.460 1.00 93.50 71 LYS A C 1
ATOM 560 O O . LYS A 1 71 ? 11.571 0.609 -11.857 1.00 93.50 71 LYS A O 1
ATOM 565 N N . VAL A 1 72 ? 10.940 -1.433 -11.168 1.00 95.25 72 VAL A N 1
ATOM 566 C CA . VAL A 1 72 ? 9.494 -1.160 -11.224 1.00 95.25 72 VAL A CA 1
ATOM 567 C C . VAL A 1 72 ? 9.101 -0.120 -10.184 1.00 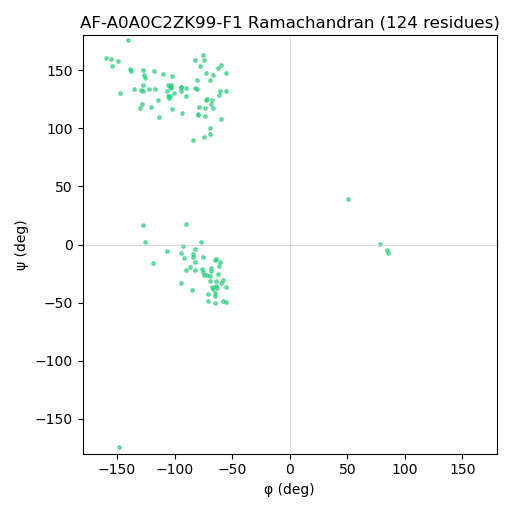95.25 72 VAL A C 1
ATOM 569 O O . VAL A 1 72 ? 8.478 0.880 -10.525 1.00 95.25 72 VAL A O 1
ATOM 572 N N . LEU A 1 73 ? 9.519 -0.315 -8.933 1.00 95.62 73 LEU A N 1
ATOM 573 C CA . LEU A 1 73 ? 9.164 0.581 -7.836 1.00 95.62 73 LEU A CA 1
ATOM 574 C C . LEU A 1 73 ? 9.827 1.960 -7.963 1.00 95.62 73 LEU A C 1
ATOM 576 O O . LEU A 1 73 ? 9.239 2.944 -7.531 1.00 95.62 73 LEU A O 1
ATOM 580 N N . ALA A 1 74 ? 10.985 2.064 -8.623 1.00 94.06 74 ALA A N 1
ATOM 581 C CA . ALA A 1 74 ? 11.646 3.341 -8.908 1.00 94.06 74 ALA A CA 1
ATOM 582 C C . ALA A 1 74 ? 10.860 4.266 -9.863 1.00 94.06 74 ALA A C 1
ATOM 584 O O . ALA A 1 74 ? 11.200 5.442 -9.976 1.00 94.06 74 ALA A O 1
ATOM 585 N N . LYS A 1 75 ? 9.821 3.765 -10.552 1.00 95.38 75 LYS A N 1
ATOM 586 C CA . LYS A 1 75 ? 8.905 4.593 -11.363 1.00 95.38 75 LYS A CA 1
ATOM 587 C C . LYS A 1 75 ? 8.028 5.509 -10.496 1.00 95.38 75 LYS A C 1
ATOM 589 O O . LYS A 1 75 ? 7.463 6.472 -11.011 1.00 95.38 75 LYS A O 1
ATOM 594 N N . TYR A 1 76 ? 7.881 5.184 -9.214 1.00 96.19 76 TYR A N 1
ATOM 595 C CA . TYR A 1 76 ? 6.971 5.840 -8.285 1.00 96.19 76 TYR A CA 1
ATOM 596 C C . TYR A 1 76 ? 7.751 6.663 -7.255 1.00 96.19 76 TYR A C 1
ATOM 598 O O . TYR A 1 76 ? 8.845 6.287 -6.833 1.00 96.19 76 TYR A O 1
ATOM 606 N N . ASP A 1 77 ? 7.167 7.780 -6.828 1.00 95.69 77 ASP A N 1
ATOM 607 C CA . ASP A 1 77 ? 7.759 8.654 -5.816 1.00 95.69 77 ASP A CA 1
ATOM 608 C C . ASP A 1 77 ? 7.425 8.148 -4.407 1.00 95.69 77 ASP A C 1
ATOM 610 O O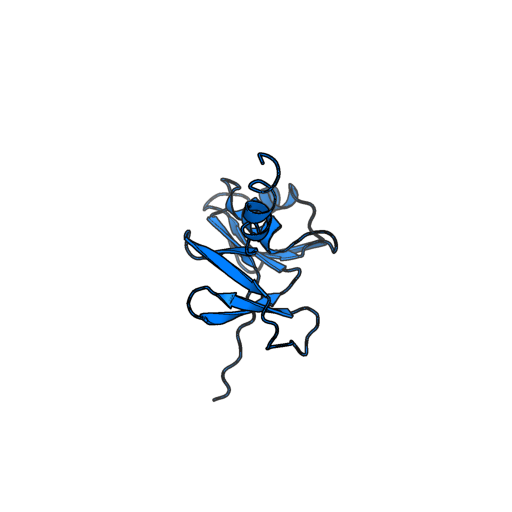 . ASP A 1 77 ? 6.383 8.481 -3.844 1.00 95.69 77 ASP A O 1
ATOM 614 N N . PHE A 1 78 ? 8.279 7.288 -3.855 1.00 97.44 78 PHE A N 1
ATOM 615 C CA . PHE A 1 78 ? 8.146 6.778 -2.491 1.00 97.44 78 PHE A CA 1
ATOM 616 C C . PHE A 1 78 ? 9.106 7.484 -1.539 1.00 97.44 78 PHE A C 1
ATOM 618 O O . PHE A 1 78 ? 10.259 7.747 -1.877 1.00 97.44 78 PHE A O 1
ATOM 625 N N . ALA A 1 79 ? 8.670 7.691 -0.296 1.00 97.75 79 ALA A N 1
ATOM 626 C CA . ALA A 1 79 ? 9.542 8.185 0.764 1.00 97.75 79 ALA A CA 1
ATOM 627 C C . ALA A 1 79 ? 10.680 7.195 1.064 1.00 97.75 79 ALA A C 1
ATOM 629 O O . ALA A 1 79 ? 11.805 7.602 1.352 1.00 97.75 79 ALA A O 1
ATOM 630 N N . SER A 1 80 ? 10.398 5.889 1.007 1.00 97.62 80 SER A N 1
ATOM 631 C CA . SER A 1 80 ? 11.426 4.849 1.057 1.00 97.62 80 SER A CA 1
ATOM 632 C C . SER A 1 80 ? 10.937 3.514 0.496 1.00 97.62 80 SER A C 1
ATOM 634 O O . SER A 1 80 ? 9.739 3.245 0.413 1.00 97.62 80 SER A O 1
ATOM 636 N N . ILE A 1 81 ? 11.887 2.654 0.127 1.00 97.44 81 ILE A N 1
ATOM 637 C CA . ILE A 1 81 ? 11.638 1.284 -0.328 1.00 97.44 81 ILE A CA 1
ATOM 638 C C . ILE A 1 81 ? 12.534 0.357 0.491 1.00 97.44 81 ILE A C 1
ATOM 640 O O . ILE A 1 81 ? 13.757 0.481 0.470 1.00 97.44 81 ILE A O 1
ATOM 644 N N . SER A 1 82 ? 11.927 -0.581 1.211 1.00 96.69 82 SER A N 1
ATOM 645 C CA . SER A 1 82 ? 12.623 -1.585 2.015 1.00 96.69 82 SER A CA 1
ATOM 646 C C . SER A 1 82 ? 12.379 -2.975 1.447 1.00 96.69 82 SER A C 1
ATOM 648 O O . SER A 1 82 ? 11.242 -3.419 1.311 1.00 96.69 82 SER A O 1
ATOM 650 N N . LYS A 1 83 ? 13.453 -3.700 1.140 1.00 95.81 83 LYS A N 1
ATOM 651 C CA . LYS A 1 83 ? 13.361 -5.093 0.701 1.00 95.81 83 LYS A CA 1
ATOM 652 C C . LYS A 1 83 ? 13.150 -6.003 1.913 1.00 95.81 83 LYS A C 1
ATOM 654 O O . LYS A 1 83 ? 14.015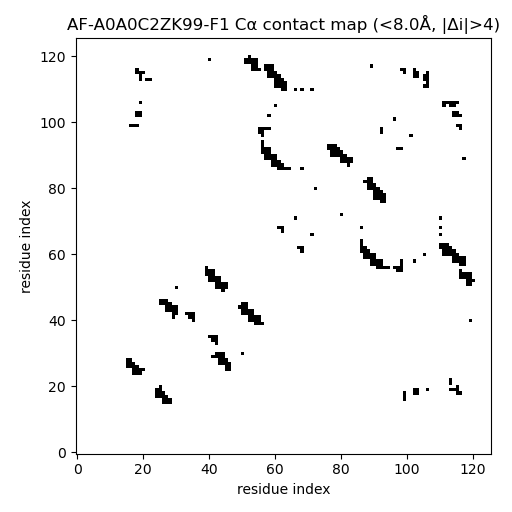 -6.060 2.782 1.00 95.81 83 LYS A O 1
ATOM 659 N N . LEU A 1 84 ? 12.024 -6.715 1.966 1.00 93.69 84 LEU A N 1
ATOM 660 C CA . LEU A 1 84 ? 11.723 -7.669 3.043 1.00 93.69 84 LEU A CA 1
ATOM 661 C C . LEU A 1 84 ? 12.133 -9.099 2.680 1.00 93.69 84 LEU A C 1
ATOM 663 O O . LEU A 1 84 ? 12.532 -9.875 3.544 1.00 93.69 84 LEU A O 1
ATOM 667 N N . SER A 1 85 ? 12.031 -9.456 1.400 1.00 90.19 85 SER A N 1
ATOM 668 C CA . SER A 1 85 ? 12.475 -10.743 0.860 1.00 90.19 85 SER A CA 1
ATOM 669 C C . SER A 1 85 ? 12.955 -10.579 -0.583 1.00 90.19 85 SER A C 1
ATOM 671 O O . SER A 1 85 ? 13.043 -9.469 -1.100 1.00 90.19 85 SER A O 1
ATOM 673 N N . THR A 1 86 ? 13.279 -11.678 -1.265 1.00 84.00 86 THR A N 1
ATOM 674 C CA . THR A 1 86 ? 13.644 -11.644 -2.689 1.00 84.00 86 THR A CA 1
ATOM 675 C C . THR A 1 86 ? 12.570 -10.989 -3.558 1.00 84.00 86 THR A C 1
ATOM 677 O O . THR A 1 86 ? 12.922 -10.280 -4.496 1.00 84.00 86 THR A O 1
ATOM 680 N N . THR A 1 87 ? 11.293 -11.198 -3.232 1.00 84.75 87 THR A N 1
ATOM 681 C CA . THR A 1 87 ? 10.151 -10.765 -4.050 1.00 84.75 87 THR A CA 1
ATOM 682 C C . THR A 1 87 ? 9.233 -9.769 -3.346 1.00 84.75 87 THR A C 1
ATOM 684 O O . THR A 1 87 ? 8.447 -9.124 -4.028 1.00 84.75 87 THR A O 1
ATOM 687 N N . ILE A 1 88 ? 9.324 -9.621 -2.020 1.00 93.19 88 ILE A N 1
ATOM 688 C CA . ILE A 1 88 ? 8.431 -8.766 -1.226 1.00 93.19 88 ILE A CA 1
ATOM 689 C C . ILE A 1 88 ? 9.167 -7.510 -0.769 1.00 93.19 88 ILE A C 1
ATOM 691 O O . ILE A 1 88 ? 10.262 -7.574 -0.198 1.00 93.19 88 ILE A O 1
ATOM 695 N N . PHE A 1 89 ? 8.513 -6.373 -0.966 1.00 97.12 89 PHE A N 1
ATOM 696 C CA . PHE A 1 89 ? 8.989 -5.053 -0.597 1.00 97.12 89 PHE A CA 1
ATOM 697 C C . PHE A 1 89 ? 7.944 -4.345 0.264 1.00 97.12 89 PHE A C 1
ATOM 699 O O . PHE A 1 89 ? 6.737 -4.510 0.089 1.00 97.12 89 PHE A O 1
ATOM 706 N N . LEU A 1 90 ? 8.435 -3.548 1.204 1.00 97.69 90 LEU A N 1
ATOM 707 C CA . LEU A 1 90 ? 7.664 -2.566 1.943 1.00 97.69 90 LEU A CA 1
ATOM 708 C C . LEU A 1 90 ? 7.988 -1.201 1.348 1.00 97.69 90 LEU A C 1
ATOM 710 O O . LEU A 1 90 ? 9.141 -0.768 1.403 1.00 97.69 90 LEU A O 1
ATOM 714 N N . VAL A 1 91 ? 6.993 -0.536 0.777 1.00 98.06 91 VAL A N 1
ATOM 715 C CA . VAL A 1 91 ? 7.143 0.840 0.300 1.00 98.06 9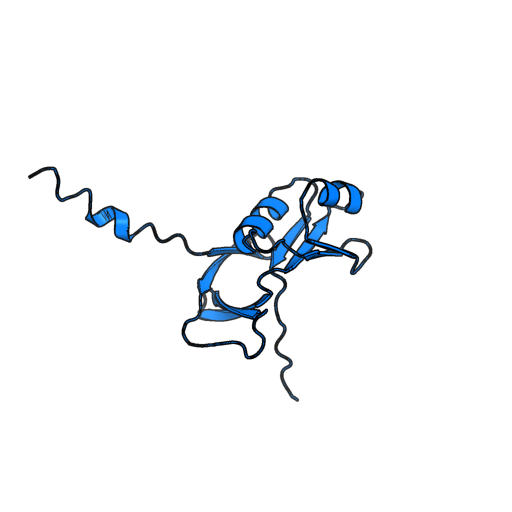1 VAL A CA 1
ATOM 716 C C . VAL A 1 91 ? 6.486 1.789 1.282 1.00 98.06 91 VAL A C 1
ATOM 718 O O . VAL A 1 91 ? 5.399 1.513 1.795 1.00 98.06 91 VAL A O 1
ATOM 721 N N . LYS A 1 92 ? 7.171 2.898 1.549 1.00 98.19 92 LYS A N 1
ATOM 722 C CA . LYS A 1 92 ? 6.681 3.970 2.397 1.00 98.19 92 LYS A CA 1
ATOM 723 C C . LYS A 1 92 ? 6.248 5.147 1.538 1.00 98.19 92 LYS A C 1
ATOM 725 O O . LYS A 1 92 ? 7.021 5.641 0.719 1.00 98.19 92 LYS A O 1
ATOM 730 N N . LEU A 1 93 ? 5.020 5.585 1.744 1.00 98.31 93 LEU A N 1
ATOM 731 C CA . LEU A 1 93 ? 4.393 6.674 1.019 1.00 98.31 93 LEU A CA 1
ATOM 732 C C . LEU A 1 93 ? 4.882 8.034 1.517 1.00 98.31 93 LEU A C 1
ATOM 734 O O . LEU A 1 93 ? 5.300 8.193 2.668 1.00 98.31 93 LEU A O 1
ATOM 738 N N . THR A 1 94 ? 4.835 9.028 0.638 1.00 97.44 94 THR A N 1
ATOM 739 C CA . THR A 1 94 ? 5.027 10.425 1.027 1.00 97.44 94 THR A CA 1
ATOM 740 C C . THR A 1 94 ? 3.771 10.948 1.744 1.00 97.44 94 THR A C 1
ATOM 742 O O . THR A 1 94 ? 2.685 10.395 1.569 1.00 97.44 94 THR A O 1
ATOM 745 N N . PRO A 1 95 ? 3.860 12.022 2.554 1.00 94.62 95 PRO A N 1
ATOM 746 C CA . PRO A 1 95 ? 2.727 12.495 3.364 1.00 94.62 95 PRO A CA 1
ATOM 747 C C . PRO A 1 95 ? 1.477 12.926 2.582 1.00 94.62 95 PRO A C 1
ATOM 749 O O . PRO A 1 95 ? 0.425 13.126 3.182 1.00 94.62 95 PRO A O 1
ATOM 752 N N . THR A 1 96 ? 1.592 13.133 1.269 1.00 94.69 96 THR A N 1
ATOM 753 C CA . THR A 1 96 ? 0.491 13.552 0.390 1.00 94.69 96 THR A CA 1
ATOM 754 C C . THR A 1 96 ? -0.204 12.381 -0.302 1.00 94.69 96 THR A C 1
ATOM 756 O O . THR A 1 96 ? -1.208 12.587 -0.982 1.00 94.69 96 THR A O 1
ATOM 759 N N . GLN A 1 97 ? 0.327 11.168 -0.164 1.00 96.69 97 GLN A N 1
ATOM 760 C CA . GLN A 1 97 ? -0.185 9.973 -0.818 1.00 96.69 97 GLN A CA 1
ATOM 761 C C . GLN A 1 97 ? -1.141 9.224 0.109 1.00 96.69 97 GLN A C 1
ATOM 763 O O . GLN A 1 97 ? -0.851 9.009 1.284 1.00 96.69 97 GLN A O 1
ATOM 768 N N . ASP A 1 98 ? -2.272 8.796 -0.446 1.00 95.75 98 ASP A N 1
ATOM 769 C CA . ASP A 1 98 ? -3.242 7.955 0.250 1.00 95.75 98 ASP A CA 1
ATOM 770 C C . ASP A 1 98 ? -2.931 6.464 0.040 1.00 95.75 98 ASP A C 1
ATOM 772 O O . ASP A 1 98 ? -2.663 6.025 -1.084 1.00 95.75 98 ASP A O 1
ATOM 776 N N . VAL A 1 99 ? -2.980 5.680 1.122 1.00 97.12 99 VAL A N 1
ATOM 777 C CA . VAL A 1 99 ? -2.568 4.269 1.117 1.00 97.12 99 VAL A CA 1
ATOM 778 C C . VAL A 1 99 ? -3.481 3.376 0.291 1.00 97.12 99 VAL A C 1
ATOM 780 O O . VAL A 1 99 ? -2.991 2.473 -0.391 1.00 97.12 99 VAL A O 1
ATOM 783 N N . PHE A 1 100 ? -4.790 3.633 0.291 1.00 96.94 100 PHE A N 1
ATOM 784 C CA . PHE A 1 100 ? -5.728 2.838 -0.492 1.00 96.94 100 PHE A CA 1
ATOM 785 C C . PHE A 1 100 ? -5.545 3.125 -1.973 1.00 96.94 100 PHE A C 1
ATOM 787 O O . PHE A 1 100 ? -5.327 2.192 -2.748 1.00 96.94 100 PHE A O 1
ATOM 794 N N . ASN A 1 101 ? -5.500 4.401 -2.350 1.00 96.25 101 ASN A N 1
ATOM 795 C CA . ASN A 1 101 ? -5.275 4.822 -3.726 1.00 96.25 101 ASN A CA 1
ATOM 796 C C . ASN A 1 101 ? -3.951 4.282 -4.279 1.00 96.25 101 ASN A C 1
ATOM 798 O O . ASN A 1 101 ? -3.933 3.672 -5.349 1.00 96.25 101 ASN A O 1
ATOM 802 N N . PHE A 1 102 ? -2.841 4.432 -3.550 1.00 97.44 102 PHE A N 1
ATOM 803 C CA . PHE A 1 102 ? -1.547 3.936 -4.028 1.00 97.44 102 PHE A CA 1
ATOM 804 C C . PHE A 1 102 ? -1.457 2.411 -4.053 1.00 97.44 102 PHE A C 1
ATOM 806 O O . PHE A 1 102 ? -0.814 1.861 -4.948 1.00 97.44 102 PHE A O 1
ATOM 813 N N . SER A 1 103 ? -2.137 1.707 -3.142 1.00 97.50 103 SER A N 1
ATOM 814 C CA . SER A 1 103 ? -2.194 0.243 -3.204 1.00 97.50 103 SER A CA 1
ATOM 815 C C . SER A 1 103 ? -2.910 -0.243 -4.465 1.00 97.50 103 SER A C 1
ATOM 817 O O . SER A 1 103 ? -2.468 -1.208 -5.081 1.00 97.50 103 SER A O 1
ATOM 819 N N . GLN A 1 104 ? -3.948 0.471 -4.912 1.00 97.00 104 GLN A N 1
ATOM 820 C CA . GLN A 1 104 ? -4.649 0.172 -6.160 1.00 97.00 104 GLN A CA 1
ATOM 821 C C . GLN A 1 104 ? -3.803 0.505 -7.392 1.00 97.00 104 GLN A C 1
ATOM 823 O O . GLN A 1 104 ? -3.770 -0.286 -8.331 1.00 97.00 104 GLN A O 1
ATOM 828 N N . ILE A 1 105 ? -3.106 1.649 -7.391 1.00 97.06 105 ILE A N 1
ATOM 829 C CA . ILE A 1 105 ? -2.180 2.022 -8.473 1.00 97.06 105 ILE A CA 1
ATOM 830 C C . ILE A 1 105 ? -1.140 0.920 -8.666 1.00 97.06 105 ILE A C 1
ATOM 832 O O . ILE A 1 105 ? -0.956 0.446 -9.783 1.00 97.06 105 ILE A O 1
ATOM 836 N N . LEU A 1 106 ? -0.517 0.472 -7.573 1.00 97.44 106 LEU A N 1
ATOM 837 C CA . LEU A 1 106 ? 0.460 -0.608 -7.619 1.00 97.44 106 LEU A CA 1
ATOM 838 C C . LEU A 1 106 ? -0.163 -1.933 -8.050 1.00 97.44 106 LEU A C 1
ATOM 840 O O . LEU A 1 106 ? 0.410 -2.613 -8.886 1.00 97.44 106 LEU A O 1
ATOM 844 N N . TYR A 1 107 ? -1.332 -2.295 -7.522 1.00 97.25 107 TYR A N 1
ATOM 845 C CA . TYR A 1 107 ? -2.018 -3.532 -7.898 1.00 97.25 107 TYR A CA 1
ATOM 846 C C . TYR A 1 107 ? -2.347 -3.600 -9.400 1.00 97.25 107 TYR A C 1
ATOM 848 O O . TYR A 1 107 ? -2.337 -4.679 -9.983 1.00 97.25 107 TYR A O 1
ATOM 856 N N . ASN A 1 108 ? -2.628 -2.457 -10.030 1.00 96.81 108 ASN A N 1
ATOM 857 C CA . ASN A 1 108 ? -2.956 -2.378 -11.453 1.00 96.81 108 ASN A CA 1
ATOM 858 C C . ASN A 1 108 ? -1.723 -2.329 -12.376 1.00 96.81 108 ASN A C 1
ATOM 860 O O . ASN A 1 108 ? -1.884 -2.396 -13.596 1.00 96.81 108 ASN A O 1
ATOM 864 N N . ASP A 1 109 ? -0.508 -2.193 -11.838 1.00 97.19 109 ASP A N 1
ATOM 865 C CA . ASP A 1 109 ? 0.720 -2.309 -12.627 1.00 97.19 109 ASP A CA 1
ATOM 866 C C . ASP A 1 109 ? 0.932 -3.782 -13.011 1.00 97.19 109 ASP A C 1
ATOM 868 O O . ASP A 1 109 ? 0.983 -4.664 -12.155 1.00 97.19 109 ASP A O 1
ATOM 872 N N . SER A 1 110 ? 1.075 -4.064 -14.309 1.00 96.81 110 SER A N 1
ATOM 873 C CA . SER A 1 110 ? 1.222 -5.428 -14.832 1.00 96.81 110 SER A CA 1
ATOM 874 C C . SER A 1 110 ? 2.463 -6.162 -14.318 1.00 96.81 110 SER A C 1
ATOM 876 O O . SER A 1 110 ? 2.538 -7.385 -14.414 1.00 96.81 110 SER A O 1
ATOM 878 N N . ASP A 1 111 ? 3.449 -5.431 -13.798 1.00 96.69 111 ASP A N 1
ATOM 879 C CA . ASP A 1 111 ? 4.667 -5.986 -13.215 1.00 96.69 111 ASP A CA 1
ATOM 880 C C . ASP A 1 111 ? 4.486 -6.405 -11.737 1.00 96.69 111 ASP A C 1
ATOM 882 O O . ASP A 1 111 ? 5.353 -7.081 -11.171 1.00 96.69 111 ASP A O 1
ATOM 886 N N . ILE A 1 112 ? 3.365 -6.034 -11.111 1.00 96.62 112 ILE A N 1
ATOM 887 C CA . ILE A 1 112 ? 3.044 -6.280 -9.703 1.00 96.62 112 ILE A CA 1
ATOM 888 C C . ILE A 1 112 ? 2.086 -7.473 -9.575 1.00 96.62 112 ILE A C 1
ATOM 890 O O . ILE A 1 112 ? 1.064 -7.564 -10.243 1.00 96.62 112 ILE A O 1
ATOM 894 N N . ALA A 1 113 ? 2.430 -8.414 -8.696 1.00 96.38 113 ALA A N 1
ATOM 895 C CA . ALA A 1 113 ? 1.626 -9.595 -8.385 1.00 96.38 113 ALA A CA 1
ATOM 896 C C . ALA A 1 113 ? 0.568 -9.304 -7.309 1.00 96.38 113 ALA A C 1
ATOM 898 O O . ALA A 1 113 ? -0.549 -9.814 -7.369 1.00 96.38 113 ALA A O 1
ATOM 899 N N . PHE A 1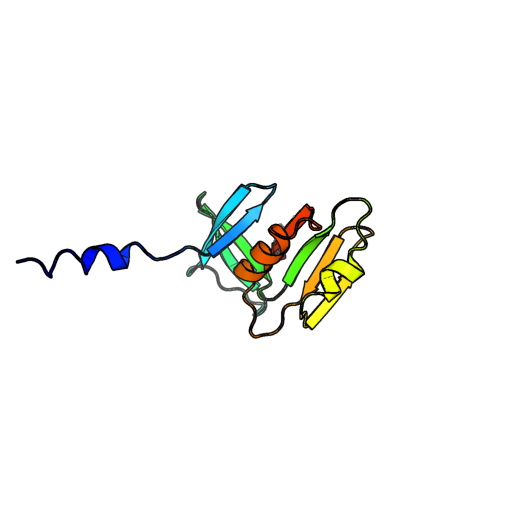 114 ? 0.925 -8.509 -6.297 1.00 96.56 114 PHE A N 1
ATOM 900 C CA . PHE A 1 114 ? -0.023 -7.971 -5.326 1.00 96.56 114 PHE A CA 1
ATOM 901 C C . PHE A 1 114 ? 0.493 -6.667 -4.725 1.00 96.56 114 PHE A C 1
ATOM 903 O O . PHE A 1 114 ? 1.701 -6.474 -4.586 1.00 96.56 114 PHE A O 1
ATOM 910 N N . ALA A 1 115 ? -0.437 -5.823 -4.285 1.00 97.56 115 ALA A N 1
ATOM 911 C CA . ALA A 1 115 ? -0.157 -4.674 -3.442 1.00 97.56 115 ALA A CA 1
ATOM 912 C C . ALA A 1 115 ? -1.337 -4.432 -2.499 1.00 97.56 115 ALA A C 1
ATOM 914 O O . ALA A 1 115 ? -2.489 -4.389 -2.931 1.00 97.56 115 ALA A O 1
ATOM 915 N N . HIS A 1 116 ? -1.055 -4.286 -1.208 1.00 97.00 116 HIS A N 1
ATOM 916 C CA . HIS A 1 116 ? -2.067 -3.977 -0.203 1.00 97.00 116 HIS A CA 1
ATOM 917 C C . HIS A 1 116 ? -1.462 -3.158 0.946 1.00 97.00 116 HIS A C 1
ATOM 919 O O . HIS A 1 116 ? -0.249 -3.224 1.176 1.00 97.00 116 HIS A O 1
ATOM 925 N N . PRO A 1 117 ? -2.277 -2.409 1.708 1.00 97.12 117 PRO A N 1
ATOM 926 C CA . PRO A 1 117 ? -1.790 -1.698 2.884 1.00 97.12 117 PRO A CA 1
ATOM 927 C C . PRO A 1 117 ? -1.091 -2.637 3.879 1.00 97.12 117 PRO A C 1
ATOM 929 O O . PRO A 1 117 ? -1.457 -3.809 4.008 1.00 97.12 117 PRO A O 1
ATOM 932 N N . ASN A 1 118 ? -0.080 -2.149 4.598 1.00 96.62 118 ASN A N 1
ATOM 933 C CA . ASN A 1 118 ? 0.606 -2.961 5.598 1.00 96.62 118 ASN A CA 1
ATOM 934 C C . ASN A 1 118 ? -0.283 -3.149 6.841 1.00 96.62 118 ASN A C 1
ATOM 936 O O . ASN A 1 118 ? -0.546 -2.208 7.596 1.00 96.62 118 ASN A O 1
ATOM 940 N N . PHE A 1 119 ? -0.755 -4.379 7.051 1.00 93.81 119 PHE A N 1
ATOM 941 C CA . PHE A 1 119 ? -1.666 -4.710 8.143 1.00 93.81 119 PHE A CA 1
ATOM 942 C C . PHE A 1 119 ? -0.937 -4.904 9.472 1.00 93.81 119 PHE A C 1
ATOM 944 O O . PHE A 1 119 ? 0.029 -5.662 9.588 1.00 93.81 119 PHE A O 1
ATOM 951 N N . VAL A 1 120 ? -1.474 -4.296 10.524 1.00 90.31 120 VAL A N 1
ATOM 952 C CA . VAL A 1 120 ? -1.002 -4.499 11.891 1.00 90.31 120 VAL A CA 1
ATOM 953 C C . VAL A 1 120 ? -1.578 -5.804 12.421 1.00 90.31 120 VAL A C 1
ATOM 955 O O . VAL A 1 120 ? -2.779 -5.926 12.660 1.00 90.31 120 VAL A O 1
ATOM 958 N N . LYS A 1 121 ? -0.713 -6.794 12.646 1.00 77.50 121 LYS A N 1
ATOM 959 C CA . LYS A 1 121 ? -1.101 -8.005 13.373 1.00 77.50 121 LYS A CA 1
ATOM 960 C C . LYS A 1 121 ? -1.238 -7.674 14.852 1.00 77.50 121 LYS A C 1
ATOM 962 O O . LYS A 1 121 ? -0.254 -7.341 15.512 1.00 77.50 121 LYS A O 1
ATOM 967 N N . GLU A 1 122 ? -2.439 -7.821 15.398 1.00 66.44 122 GLU A N 1
ATOM 968 C CA . GLU A 1 122 ? -2.598 -7.831 16.847 1.00 66.44 122 GLU A CA 1
ATOM 969 C C . GLU A 1 122 ? -1.955 -9.097 17.408 1.00 66.44 122 GLU A C 1
ATOM 971 O O . GLU A 1 122 ? -2.313 -10.224 17.054 1.00 66.44 122 GLU A O 1
ATOM 976 N N . ARG A 1 123 ? -0.976 -8.918 18.296 1.00 56.31 123 ARG A N 1
ATOM 977 C CA . ARG A 1 123 ? -0.408 -10.026 19.055 1.00 56.31 123 ARG A CA 1
ATOM 978 C C . ARG A 1 123 ? -1.486 -10.493 20.028 1.00 56.31 123 ARG A C 1
ATOM 980 O O . ARG A 1 123 ? -1.679 -9.870 21.067 1.00 56.31 123 ARG A O 1
ATOM 987 N N . LYS A 1 124 ? -2.195 -11.577 19.700 1.00 56.09 124 LYS A N 1
ATOM 988 C CA . LYS A 1 124 ? -3.014 -12.279 20.694 1.00 56.09 124 LYS A CA 1
ATOM 989 C C . LYS A 1 124 ? -2.063 -12.741 21.799 1.00 56.09 124 LYS A C 1
ATOM 991 O O . LYS A 1 124 ? -1.205 -13.590 21.556 1.00 56.09 124 LYS A O 1
ATOM 996 N N . GLY A 1 125 ? -2.144 -12.100 22.965 1.00 55.22 125 GLY A N 1
ATOM 997 C CA . GLY A 1 125 ? -1.470 -12.579 24.167 1.00 55.22 125 GLY A CA 1
ATOM 998 C C . GLY A 1 125 ? -1.913 -14.017 24.420 1.00 55.22 125 GLY A C 1
ATOM 999 O O . GLY A 1 125 ? -3.100 -14.315 24.285 1.00 55.22 125 GLY A O 1
ATOM 1000 N N . ARG A 1 126 ? -0.947 -14.901 24.671 1.00 46.44 126 ARG A N 1
ATOM 1001 C CA . ARG A 1 126 ? -1.229 -16.236 25.201 1.00 46.44 126 ARG A CA 1
ATOM 1002 C C . ARG A 1 126 ? -1.673 -16.122 26.647 1.00 46.44 126 ARG A C 1
ATOM 1004 O O . ARG A 1 126 ? -1.103 -15.249 27.339 1.00 46.44 126 ARG A O 1
#

Radius of gyration: 17.4 Å; Cα contacts (8 Å, |Δi|>4): 212; chains: 1; bounding box: 55×36×40 Å

Foldseek 3Di:
DPPPVVVVVVVVPPQFQWADDPNDIWGWDFDPPDDDPDPQWTWIATPVRDIWIFRFFKKKWFFDPPDPVVVVCVVDDFPDWADPDPTIIITGHDPVDGQRVVQVVQQPPPRTPHMHTDTDDDDPDD

Mean predicted aligned error: 6.91 Å

Nearest PDB structures (foldseek):
  7d1l-assembly1_D  TM=5.770E-01  e=1.996E-01  Caenorhabditis elegans
  7d2y-assembly1_D  TM=5.741E-01  e=2.918E-01  Caenorhabditis elegans
  2dnp-assembly1_A  TM=5.357E-01  e=5.021E-01  Homo sapiens
  3zo7-assembly1_F  TM=4.007E-01  e=1.846E+00  Rhodococcus opacus
  1kon-assembly1_A  TM=5.268E-01  e=8.434E+00  Escherichia coli